Protein AF-A0A7J2QXS7-F1 (afdb_monomer_lite)

pLDDT: mean 94.36, std 8.41, range [35.31, 98.56]

Radius of gyration: 16.55 Å; chains: 1; bounding box: 36×33×43 Å

Sequence (177 aa):
MLEKTRQSLIKKSISRNPNTDPELCLFNPSQTLFALKNHPKIINWHKYLYNSYLPEKKEILLLFPCAAYKPWNEGMTKSKNYQILYKLLNSHNLRNIVSLHTISEPLAIIGESDYINMPMYDNPGLFHRFTKKNNLKWDDQSYFACMSYLGLVIGKFLNKFQNYFKKIFAYVKPNSN

Secondary structure (DSSP, 8-state):
--HHHHHHHHHHHHHH-TT--GGGB--SHHHHHHHHHH-HHHHHHHHHHHHT------SEEEEEE--SSS---TTT---HHHHHHHHHHHHTTGGGTEEEEEEETTTEEEEGGGTTTSPP-B-GGG-HHHHHHTTPPP-HHHHHHHHHHHHHHHHHHHHHTTTT-SEEEE---S---

Structure (mmCIF, N/CA/C/O backbone):
data_AF-A0A7J2QXS7-F1
#
_entry.id   AF-A0A7J2QXS7-F1
#
loop_
_atom_site.group_PDB
_atom_site.id
_atom_site.type_symbol
_atom_site.label_atom_id
_atom_site.label_alt_id
_atom_site.label_comp_id
_atom_site.label_asym_id
_atom_site.label_entity_id
_atom_site.label_seq_id
_atom_site.pdbx_PDB_ins_code
_atom_site.Cartn_x
_atom_site.Cartn_y
_atom_site.Cartn_z
_atom_site.occupancy
_atom_site.B_iso_or_equiv
_atom_site.auth_seq_id
_atom_site.auth_comp_id
_atom_site.auth_asym_id
_atom_site.auth_atom_id
_atom_site.pdbx_PDB_model_num
ATOM 1 N N . MET A 1 1 ? 12.212 -5.244 -21.022 1.00 72.56 1 MET A N 1
ATOM 2 C CA . MET A 1 1 ? 12.282 -3.767 -20.918 1.00 72.56 1 MET A CA 1
ATOM 3 C C . MET A 1 1 ? 13.698 -3.371 -21.274 1.00 72.56 1 MET A C 1
ATOM 5 O O . MET A 1 1 ? 14.599 -4.057 -20.815 1.00 72.56 1 MET A O 1
ATOM 9 N N . LEU A 1 2 ? 13.907 -2.335 -22.090 1.00 79.12 2 LEU A N 1
ATOM 10 C CA . LEU A 1 2 ? 15.264 -1.854 -22.361 1.00 79.12 2 LEU A CA 1
ATOM 11 C C . LEU A 1 2 ? 15.876 -1.294 -21.069 1.00 79.12 2 LEU A C 1
ATOM 13 O O . LEU A 1 2 ? 15.231 -0.504 -20.377 1.00 79.12 2 LEU A O 1
ATOM 17 N N . GLU A 1 3 ? 17.113 -1.679 -20.762 1.00 85.06 3 GLU A N 1
ATOM 18 C CA . GLU A 1 3 ? 17.785 -1.321 -19.505 1.00 85.06 3 GLU A CA 1
ATOM 19 C C . GLU A 1 3 ? 17.863 0.202 -19.302 1.00 85.06 3 GLU A C 1
ATOM 21 O O . GLU A 1 3 ? 17.542 0.721 -18.235 1.00 85.06 3 GLU A O 1
ATOM 26 N N . LYS A 1 4 ? 18.143 0.955 -20.374 1.00 88.56 4 LYS A N 1
ATOM 27 C CA . LYS A 1 4 ? 18.159 2.429 -20.349 1.00 88.56 4 LYS A CA 1
ATOM 28 C C . LYS A 1 4 ? 16.813 3.031 -19.917 1.00 88.56 4 LYS A C 1
ATOM 30 O O . LYS A 1 4 ? 16.787 3.989 -19.142 1.00 88.56 4 LYS A O 1
ATOM 35 N N . THR A 1 5 ? 15.695 2.463 -20.376 1.00 90.88 5 THR A N 1
ATOM 36 C CA . THR A 1 5 ? 14.345 2.904 -19.986 1.00 90.88 5 THR A CA 1
ATOM 37 C C . THR A 1 5 ? 14.095 2.636 -18.507 1.00 90.88 5 THR A C 1
ATOM 39 O O . THR A 1 5 ? 13.605 3.521 -17.806 1.00 90.88 5 THR A O 1
ATOM 42 N N . ARG A 1 6 ? 14.486 1.453 -18.010 1.00 93.44 6 ARG A N 1
ATOM 43 C CA . ARG A 1 6 ? 14.358 1.105 -16.588 1.00 93.44 6 ARG A CA 1
ATOM 44 C C . ARG A 1 6 ? 15.114 2.097 -15.709 1.00 93.44 6 ARG A C 1
ATOM 46 O O . ARG A 1 6 ? 14.519 2.671 -14.800 1.00 93.44 6 ARG A O 1
ATOM 53 N N . GLN A 1 7 ? 16.382 2.348 -16.021 1.00 95.00 7 GLN A N 1
ATOM 54 C CA . GLN A 1 7 ? 17.226 3.267 -15.256 1.00 95.00 7 GLN A CA 1
ATOM 55 C C . GLN A 1 7 ? 16.663 4.694 -15.236 1.00 95.00 7 GLN A C 1
ATOM 57 O O . GLN A 1 7 ? 16.658 5.352 -14.196 1.00 95.00 7 GLN A O 1
ATOM 62 N N . SER A 1 8 ? 16.120 5.172 -16.362 1.00 96.25 8 SER A N 1
ATOM 63 C CA . SER A 1 8 ? 15.454 6.481 -16.418 1.00 96.25 8 SER A CA 1
ATOM 64 C C . SER A 1 8 ? 14.225 6.552 -15.503 1.00 96.25 8 SER A C 1
ATOM 66 O O . SER A 1 8 ? 14.034 7.550 -14.805 1.00 96.25 8 SER A O 1
ATOM 68 N N . LEU A 1 9 ? 13.401 5.501 -15.473 1.00 96.62 9 LEU A N 1
ATOM 69 C CA . LEU A 1 9 ? 12.217 5.450 -14.613 1.00 96.62 9 LEU A CA 1
ATOM 70 C C . LEU A 1 9 ? 12.594 5.389 -13.130 1.00 96.62 9 LEU A C 1
ATOM 72 O O . LEU A 1 9 ? 12.030 6.152 -12.351 1.00 96.62 9 LEU A O 1
ATOM 76 N N . ILE A 1 10 ? 13.594 4.585 -12.756 1.00 97.12 10 ILE A N 1
ATOM 77 C CA . ILE A 1 10 ? 14.112 4.532 -11.377 1.00 97.12 10 ILE A CA 1
ATOM 78 C C . ILE A 1 10 ? 14.585 5.919 -10.930 1.00 97.12 10 ILE A C 1
ATOM 80 O O . ILE A 1 10 ? 14.168 6.398 -9.876 1.00 97.12 10 ILE A O 1
ATOM 84 N N . LYS A 1 11 ? 15.375 6.617 -11.760 1.00 97.19 11 LYS A N 1
ATOM 85 C CA . LYS A 1 11 ? 15.821 7.989 -11.461 1.00 97.19 11 LYS A CA 1
ATOM 86 C C . LYS A 1 11 ? 14.644 8.936 -11.208 1.00 97.19 11 LYS A C 1
ATOM 88 O O . LYS A 1 11 ? 14.696 9.718 -10.266 1.00 97.19 11 LYS A O 1
ATOM 93 N N . LYS A 1 12 ? 13.565 8.837 -11.997 1.00 95.88 12 LYS A N 1
ATOM 94 C CA . LYS A 1 12 ? 12.333 9.630 -11.796 1.00 95.88 12 LYS A CA 1
ATOM 95 C C . LYS A 1 12 ? 11.573 9.253 -10.520 1.00 95.88 12 LYS A C 1
ATOM 97 O O . LYS A 1 12 ? 10.877 10.092 -9.948 1.00 95.88 12 LYS A O 1
ATOM 102 N N . SER A 1 13 ? 11.621 7.997 -10.093 1.00 95.44 13 SER A N 1
ATOM 103 C CA . SER A 1 13 ? 10.999 7.554 -8.840 1.00 95.44 13 SER A CA 1
ATOM 104 C C . SER A 1 13 ? 11.771 8.092 -7.635 1.00 95.44 13 SER A C 1
ATOM 106 O O . SER A 1 13 ? 11.173 8.748 -6.783 1.00 95.44 13 SER A O 1
ATOM 108 N N . ILE A 1 14 ? 13.099 7.953 -7.642 1.00 96.38 14 ILE A N 1
ATOM 109 C CA . ILE A 1 14 ? 13.988 8.477 -6.594 1.00 96.38 14 ILE A CA 1
ATOM 110 C C . ILE A 1 14 ? 13.928 10.008 -6.527 1.00 96.38 14 ILE A C 1
ATOM 112 O O . ILE A 1 14 ? 13.844 10.574 -5.443 1.00 96.38 14 ILE A O 1
ATOM 116 N N . SER A 1 15 ? 13.884 10.708 -7.666 1.00 95.06 15 SER A N 1
ATOM 117 C CA . SER A 1 15 ? 13.777 12.174 -7.655 1.00 95.06 15 SER A CA 1
ATOM 118 C C . SER A 1 15 ? 12.462 12.672 -7.041 1.00 95.06 15 SER A C 1
ATOM 120 O O . SER A 1 15 ? 12.409 13.779 -6.514 1.00 95.06 15 SER A O 1
ATOM 122 N N . ARG A 1 16 ? 11.381 11.880 -7.123 1.00 91.12 16 ARG A N 1
ATOM 123 C CA . ARG A 1 16 ? 10.092 12.205 -6.487 1.00 91.12 16 ARG A CA 1
ATOM 124 C C . ARG A 1 16 ? 10.089 11.886 -4.995 1.00 91.12 16 ARG A C 1
ATOM 126 O O . ARG A 1 16 ? 9.453 12.613 -4.233 1.00 91.12 16 ARG A O 1
ATOM 133 N N . ASN A 1 17 ? 10.762 10.811 -4.596 1.00 91.81 17 ASN A N 1
ATOM 134 C CA . ASN A 1 17 ? 10.949 10.427 -3.205 1.00 91.81 17 ASN A CA 1
ATOM 135 C C . ASN A 1 17 ? 12.338 9.779 -3.031 1.00 91.81 17 ASN A C 1
ATOM 137 O O . ASN A 1 17 ? 12.496 8.616 -3.419 1.00 91.81 17 ASN A O 1
ATOM 141 N N . PRO A 1 18 ? 13.314 10.491 -2.430 1.00 93.81 18 PRO A N 1
ATOM 142 C CA . PRO A 1 18 ? 14.684 10.002 -2.258 1.00 93.81 18 PRO A CA 1
ATOM 143 C C . PRO A 1 18 ? 14.805 8.695 -1.470 1.00 93.81 18 PRO A C 1
ATOM 145 O O . PRO A 1 18 ? 15.772 7.968 -1.653 1.00 93.81 18 PRO A O 1
ATOM 148 N N . ASN A 1 19 ? 13.809 8.367 -0.641 1.00 93.75 19 ASN A N 1
ATOM 149 C CA . ASN A 1 19 ? 13.793 7.137 0.149 1.00 93.75 19 ASN A CA 1
ATOM 150 C C . ASN A 1 19 ? 13.274 5.922 -0.636 1.00 93.75 19 ASN A C 1
ATOM 152 O O . ASN A 1 19 ? 13.183 4.835 -0.075 1.00 93.75 19 ASN A O 1
ATOM 156 N N . THR A 1 20 ? 12.875 6.092 -1.902 1.00 95.94 20 THR A N 1
ATOM 157 C CA . THR A 1 20 ? 12.364 4.989 -2.729 1.00 95.94 20 THR A CA 1
ATOM 158 C C . THR A 1 20 ? 13.440 3.933 -2.929 1.00 95.94 20 THR A C 1
ATOM 160 O O . THR A 1 20 ? 14.516 4.236 -3.439 1.00 95.94 20 THR A O 1
ATOM 163 N N . ASP A 1 21 ? 13.113 2.684 -2.606 1.00 96.00 21 ASP A N 1
ATOM 164 C CA . ASP A 1 21 ? 13.975 1.545 -2.878 1.00 96.00 21 ASP A CA 1
ATOM 165 C C . ASP A 1 21 ? 14.002 1.246 -4.394 1.00 96.00 21 ASP A C 1
ATOM 167 O O . ASP A 1 21 ? 12.950 0.944 -4.980 1.00 96.00 21 ASP A O 1
ATOM 171 N N . PRO A 1 22 ? 15.173 1.315 -5.056 1.00 96.06 22 PRO A N 1
ATOM 172 C CA . PRO A 1 22 ? 15.302 1.001 -6.478 1.00 96.06 22 PRO A CA 1
ATOM 173 C C . PRO A 1 22 ? 14.857 -0.426 -6.837 1.00 96.06 22 PRO A C 1
ATOM 175 O O . PRO A 1 22 ? 14.373 -0.656 -7.951 1.00 96.06 22 PRO A O 1
ATOM 178 N N . GLU A 1 23 ? 14.985 -1.383 -5.913 1.00 96.38 23 GLU A N 1
ATOM 179 C CA . GLU A 1 23 ? 14.564 -2.776 -6.122 1.00 96.38 23 GLU A CA 1
ATOM 180 C C . GLU A 1 23 ? 13.038 -2.927 -6.075 1.00 96.38 23 GLU A C 1
ATOM 182 O O . GLU A 1 23 ? 12.471 -3.792 -6.747 1.00 96.38 23 GLU A O 1
ATOM 187 N N . LEU A 1 24 ? 12.353 -2.010 -5.385 1.00 96.75 24 LEU A N 1
ATOM 188 C CA . LEU A 1 24 ? 10.892 -1.919 -5.320 1.00 96.75 24 LEU A CA 1
ATOM 189 C C . LEU A 1 24 ? 10.314 -0.874 -6.287 1.00 96.75 24 LEU A C 1
ATOM 191 O O . LEU A 1 24 ? 9.221 -0.343 -6.074 1.00 96.75 24 LEU A O 1
ATOM 195 N N . CYS A 1 25 ? 11.032 -0.603 -7.378 1.00 97.44 25 CYS A N 1
ATOM 196 C CA . CYS A 1 25 ? 10.535 0.150 -8.524 1.00 97.44 25 CYS A CA 1
ATOM 197 C C . CYS A 1 25 ? 9.986 -0.812 -9.598 1.00 97.44 25 CYS A C 1
ATOM 199 O O . CYS A 1 25 ? 10.730 -1.404 -10.399 1.00 97.44 25 CYS A O 1
ATOM 201 N N . LEU A 1 26 ? 8.662 -0.974 -9.586 1.00 97.25 26 LEU A N 1
ATOM 202 C CA . LEU A 1 26 ? 7.902 -2.020 -10.270 1.00 97.25 26 LEU A CA 1
ATOM 203 C C . LEU A 1 26 ? 7.042 -1.390 -11.378 1.00 97.25 26 LEU A C 1
ATOM 205 O O . LEU A 1 26 ? 6.024 -0.748 -11.120 1.00 97.25 26 LEU A O 1
ATOM 209 N N . PHE A 1 27 ? 7.468 -1.539 -12.632 1.00 97.31 27 PHE A N 1
ATOM 210 C CA . PHE A 1 27 ? 6.943 -0.761 -13.760 1.00 97.31 27 PHE A CA 1
ATOM 211 C C . PHE A 1 27 ? 6.061 -1.557 -14.727 1.00 97.31 27 PHE A C 1
ATOM 213 O O . PHE A 1 27 ? 5.570 -0.992 -15.700 1.00 97.31 27 PHE A O 1
ATOM 220 N N . ASN A 1 28 ? 5.836 -2.846 -14.481 1.00 97.00 28 ASN A N 1
ATOM 221 C CA . ASN A 1 28 ? 4.844 -3.653 -15.192 1.00 97.00 28 ASN A CA 1
ATOM 222 C C . ASN A 1 28 ? 4.288 -4.766 -14.284 1.00 97.00 28 ASN A C 1
ATOM 224 O O . ASN A 1 28 ? 4.904 -5.051 -13.251 1.00 97.00 28 ASN A O 1
ATOM 228 N N . PRO A 1 29 ? 3.177 -5.428 -14.664 1.00 98.12 29 PRO A N 1
ATOM 229 C CA . PRO A 1 29 ? 2.543 -6.424 -13.805 1.00 98.12 29 PRO A CA 1
ATOM 230 C C . PRO A 1 29 ? 3.448 -7.606 -13.450 1.00 98.12 29 PRO A C 1
ATOM 232 O O . PRO A 1 29 ? 3.439 -8.064 -12.312 1.00 98.12 29 PRO A O 1
ATOM 235 N N . SER A 1 30 ? 4.278 -8.081 -14.384 1.00 97.88 30 SER A N 1
ATOM 236 C CA . SER A 1 30 ? 5.182 -9.211 -14.136 1.00 97.88 30 SER A CA 1
ATOM 237 C C . SER A 1 30 ? 6.249 -8.883 -13.087 1.00 97.88 30 SER A C 1
ATOM 239 O O . SER A 1 30 ? 6.583 -9.732 -12.263 1.00 97.88 30 SER A O 1
ATOM 241 N N . GLN A 1 31 ? 6.758 -7.647 -13.068 1.00 97.50 31 GLN A N 1
ATOM 242 C CA . GLN A 1 31 ? 7.677 -7.180 -12.025 1.00 97.50 31 GLN A CA 1
ATOM 243 C C . GLN A 1 31 ? 6.991 -7.136 -10.661 1.00 97.50 31 GLN A C 1
ATOM 245 O O . GLN A 1 31 ? 7.568 -7.594 -9.675 1.00 97.50 31 GLN A O 1
ATOM 250 N N . THR A 1 32 ? 5.756 -6.637 -10.604 1.00 98.31 32 THR A N 1
ATOM 251 C CA . THR A 1 32 ? 4.980 -6.628 -9.363 1.00 98.31 32 THR A CA 1
ATOM 252 C C . THR A 1 32 ? 4.720 -8.044 -8.864 1.00 98.31 32 THR A C 1
ATOM 254 O O . THR A 1 32 ? 4.964 -8.327 -7.693 1.00 98.31 32 THR A O 1
ATOM 257 N N . LEU A 1 33 ? 4.321 -8.961 -9.749 1.00 98.56 33 LEU A N 1
ATOM 258 C CA . LEU A 1 33 ? 4.090 -10.362 -9.401 1.00 98.56 33 LEU A CA 1
ATOM 259 C C . LEU A 1 33 ? 5.360 -11.033 -8.878 1.00 98.56 33 LEU A C 1
ATOM 261 O O . LEU A 1 33 ? 5.319 -11.757 -7.882 1.00 98.56 33 LEU A O 1
ATOM 265 N N . PHE A 1 34 ? 6.493 -10.782 -9.536 1.00 98.25 34 PHE A N 1
ATOM 266 C CA . PHE A 1 34 ? 7.782 -11.289 -9.089 1.00 98.25 34 PHE A CA 1
ATOM 267 C C . PHE A 1 34 ? 8.123 -10.774 -7.687 1.00 98.25 34 PHE A C 1
ATOM 269 O O . PHE A 1 34 ? 8.518 -11.569 -6.835 1.00 98.25 34 PHE A O 1
ATOM 276 N N . ALA A 1 35 ? 7.916 -9.481 -7.421 1.00 98.38 35 ALA A N 1
ATOM 277 C CA . ALA A 1 35 ? 8.180 -8.898 -6.111 1.00 98.38 35 ALA A CA 1
ATOM 278 C C . ALA A 1 35 ? 7.258 -9.464 -5.019 1.00 98.38 35 ALA A C 1
ATOM 280 O O . ALA A 1 35 ? 7.741 -9.799 -3.940 1.00 98.38 35 ALA A O 1
ATOM 281 N N . LEU A 1 36 ? 5.965 -9.643 -5.311 1.00 98.50 36 LEU A N 1
ATOM 282 C CA . LEU A 1 36 ? 5.005 -10.269 -4.392 1.00 98.50 36 LEU A CA 1
ATOM 283 C C . LEU A 1 36 ? 5.431 -11.685 -3.983 1.00 98.50 36 LEU A C 1
ATOM 285 O O . LEU A 1 36 ? 5.242 -12.070 -2.833 1.00 98.50 36 LEU A O 1
ATOM 289 N N . LYS A 1 37 ? 6.013 -12.450 -4.914 1.00 98.06 37 LYS A N 1
ATOM 290 C CA . LYS A 1 37 ? 6.401 -13.849 -4.687 1.00 98.06 37 LYS A CA 1
ATOM 291 C C . LYS A 1 37 ? 7.802 -14.029 -4.109 1.00 98.06 37 LYS A C 1
ATOM 293 O O . LYS A 1 37 ? 8.032 -15.030 -3.441 1.00 98.06 37 LYS A O 1
ATOM 298 N N . ASN A 1 38 ? 8.728 -1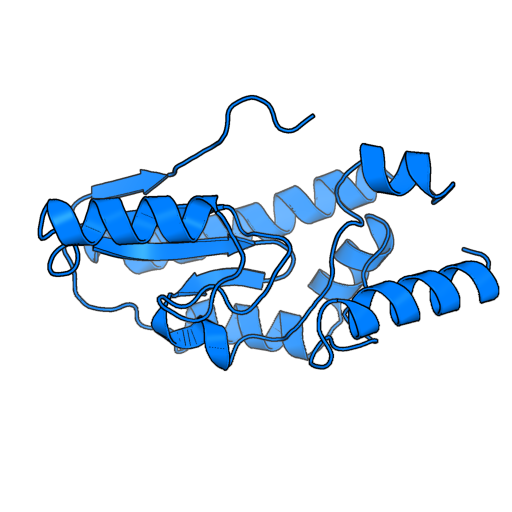3.107 -4.384 1.00 98.06 38 ASN A N 1
ATOM 299 C CA . ASN A 1 38 ? 10.156 -13.348 -4.149 1.00 98.06 38 ASN A CA 1
ATOM 300 C C . ASN A 1 38 ? 10.869 -12.237 -3.369 1.00 98.06 38 ASN A C 1
ATOM 302 O O . ASN A 1 38 ? 11.924 -12.496 -2.797 1.00 98.06 38 ASN A O 1
ATOM 306 N N . HIS A 1 39 ? 10.349 -11.004 -3.331 1.00 98.31 39 HIS A N 1
ATOM 307 C CA . HIS A 1 39 ? 11.100 -9.902 -2.731 1.00 98.31 39 HIS A CA 1
ATOM 308 C C . HIS A 1 39 ? 11.026 -9.960 -1.195 1.00 98.31 39 HIS A C 1
ATOM 310 O O . HIS A 1 39 ? 9.933 -9.831 -0.631 1.00 98.31 39 HIS A O 1
ATOM 316 N N . PRO A 1 40 ? 12.164 -10.059 -0.479 1.00 98.12 40 PRO A N 1
ATOM 317 C CA . PRO A 1 40 ? 12.177 -10.322 0.959 1.00 98.12 40 PRO A CA 1
ATOM 318 C C . PRO A 1 40 ? 11.458 -9.240 1.768 1.00 98.12 40 PRO A C 1
ATOM 320 O O . PRO A 1 40 ? 10.683 -9.569 2.660 1.00 98.12 40 PRO A O 1
ATOM 323 N N . LYS A 1 41 ? 11.618 -7.952 1.421 1.00 98.06 41 LYS A N 1
ATOM 324 C CA . LYS A 1 41 ? 10.888 -6.858 2.097 1.00 98.06 41 LYS A CA 1
ATOM 325 C C . LYS A 1 41 ? 9.362 -6.986 1.977 1.00 98.06 41 LYS A C 1
ATOM 327 O O . LYS A 1 41 ? 8.662 -6.693 2.937 1.00 98.06 41 LYS A O 1
ATOM 332 N N . ILE A 1 42 ? 8.851 -7.451 0.833 1.00 98.31 42 ILE A N 1
ATOM 333 C CA . ILE A 1 42 ? 7.406 -7.609 0.600 1.00 98.31 42 ILE A CA 1
ATOM 334 C C . ILE A 1 42 ? 6.880 -8.836 1.339 1.00 98.31 42 ILE A C 1
ATOM 336 O O . ILE A 1 42 ? 5.894 -8.744 2.066 1.00 98.31 42 ILE A O 1
ATOM 340 N N . ILE A 1 43 ? 7.588 -9.960 1.228 1.00 98.19 43 ILE A N 1
ATOM 341 C CA . ILE A 1 43 ? 7.251 -11.195 1.943 1.00 98.19 43 ILE A CA 1
ATOM 342 C C . ILE A 1 43 ? 7.250 -10.956 3.457 1.00 98.19 43 ILE A C 1
ATOM 344 O O . ILE A 1 43 ? 6.314 -11.359 4.147 1.00 98.19 43 ILE A O 1
ATOM 348 N N . ASN A 1 44 ? 8.279 -10.287 3.980 1.00 98.19 44 ASN A N 1
ATOM 349 C CA . ASN A 1 44 ? 8.388 -9.983 5.404 1.00 98.19 44 ASN A CA 1
ATOM 350 C C . ASN A 1 44 ? 7.302 -9.008 5.856 1.00 98.19 44 ASN A C 1
ATOM 352 O O . ASN A 1 44 ? 6.748 -9.200 6.934 1.00 98.19 44 ASN A O 1
ATOM 356 N N . TRP A 1 45 ? 6.938 -8.027 5.024 1.00 98.38 45 TRP A N 1
ATOM 357 C CA . TRP A 1 45 ? 5.804 -7.150 5.303 1.00 98.38 45 TRP A CA 1
ATOM 358 C C . TRP A 1 45 ? 4.490 -7.931 5.413 1.00 98.38 45 TRP A C 1
ATOM 360 O O . TRP A 1 45 ? 3.767 -7.795 6.397 1.00 98.38 45 TRP A O 1
ATOM 370 N N . HIS A 1 46 ? 4.188 -8.812 4.455 1.00 98.31 46 HIS A N 1
ATOM 371 C CA . HIS A 1 46 ? 2.969 -9.625 4.532 1.00 98.31 46 HIS A CA 1
ATOM 372 C C . HIS A 1 46 ? 2.991 -10.5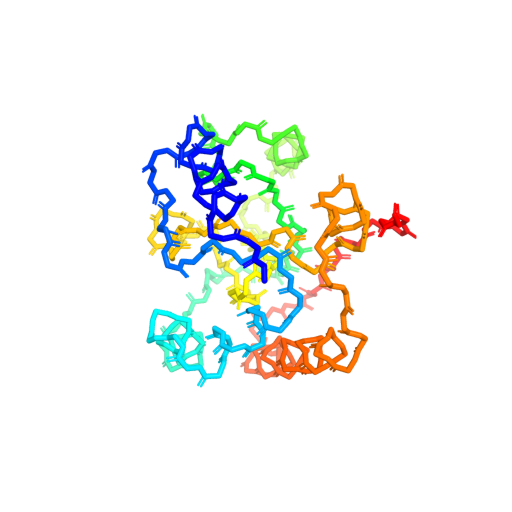58 5.745 1.00 98.31 46 HIS A C 1
ATOM 374 O O . HIS A 1 46 ? 1.985 -10.658 6.438 1.00 98.31 46 HIS A O 1
ATOM 380 N N . LYS A 1 47 ? 4.133 -11.180 6.070 1.00 97.75 47 LYS A N 1
ATOM 381 C CA . LYS A 1 47 ? 4.289 -11.965 7.310 1.00 97.75 47 LYS A CA 1
ATOM 382 C C . LYS A 1 47 ? 4.034 -11.120 8.559 1.00 97.75 47 LYS A C 1
ATOM 384 O O . LYS A 1 47 ? 3.336 -11.582 9.458 1.00 97.75 47 LYS A O 1
ATOM 389 N N . TYR A 1 48 ? 4.556 -9.896 8.602 1.00 97.69 48 TYR A N 1
ATOM 390 C CA . TYR A 1 48 ? 4.323 -8.951 9.691 1.00 97.69 48 TYR A CA 1
ATOM 391 C C . TYR A 1 48 ? 2.827 -8.667 9.883 1.00 97.69 48 TYR A C 1
ATOM 393 O O . TYR A 1 48 ? 2.339 -8.807 11.005 1.00 97.69 48 TYR A O 1
ATOM 401 N N . LEU A 1 49 ? 2.080 -8.389 8.805 1.00 96.75 49 LEU A N 1
ATOM 402 C CA . LEU A 1 49 ? 0.628 -8.156 8.871 1.00 96.75 49 LEU A CA 1
ATOM 403 C C . LEU A 1 49 ? -0.128 -9.307 9.562 1.00 96.75 49 LEU A C 1
ATOM 405 O O . LEU A 1 49 ? -1.048 -9.083 10.357 1.00 96.75 49 LEU A O 1
ATOM 409 N N . TYR A 1 50 ? 0.275 -10.552 9.301 1.00 93.38 50 TYR A N 1
ATOM 410 C CA . TYR A 1 50 ? -0.367 -11.719 9.908 1.00 93.38 50 TYR A CA 1
ATOM 411 C C . TYR A 1 50 ? 0.098 -11.997 11.326 1.00 93.38 50 TYR A C 1
ATOM 413 O O . TYR A 1 50 ? -0.733 -12.271 12.190 1.00 93.38 50 TYR A O 1
ATOM 421 N N . ASN A 1 51 ? 1.398 -11.916 11.577 1.00 94.81 51 ASN A N 1
ATOM 422 C CA . ASN A 1 51 ? 1.972 -12.470 12.797 1.00 94.81 51 ASN A CA 1
ATOM 423 C C . ASN A 1 51 ? 2.050 -11.447 13.926 1.00 94.81 51 ASN A C 1
ATOM 425 O O . ASN A 1 51 ? 1.846 -11.802 15.081 1.00 94.81 51 ASN A O 1
ATOM 429 N N . SER A 1 52 ? 2.345 -10.189 13.601 1.00 95.06 52 SER A N 1
ATOM 430 C CA . SER A 1 52 ? 2.806 -9.220 14.605 1.00 95.06 52 SER A CA 1
ATOM 431 C C . SER A 1 52 ? 2.080 -7.886 14.543 1.00 95.06 52 SER A C 1
ATOM 433 O O . SER A 1 52 ? 2.022 -7.191 15.551 1.00 95.06 52 SER A O 1
ATOM 435 N N . TYR A 1 53 ? 1.502 -7.530 13.395 1.00 96.69 53 TYR A N 1
ATOM 436 C CA . TYR A 1 53 ? 0.718 -6.311 13.282 1.00 96.69 53 TYR A CA 1
ATOM 437 C C . TYR A 1 53 ? -0.504 -6.369 14.200 1.00 96.69 53 TYR A C 1
ATOM 439 O O . TYR A 1 53 ? -1.250 -7.362 14.203 1.00 96.69 53 TYR A O 1
ATOM 447 N N . LEU A 1 54 ? -0.708 -5.275 14.928 1.00 95.25 54 LEU A N 1
ATOM 448 C CA . LEU A 1 54 ? -1.870 -5.011 15.757 1.00 95.25 54 LEU A CA 1
ATOM 449 C C . LEU A 1 54 ? -2.302 -3.557 15.504 1.00 95.25 54 LEU A C 1
ATOM 451 O O . LEU A 1 54 ? -1.521 -2.648 15.785 1.00 95.25 54 LEU A O 1
ATOM 455 N N . PRO A 1 55 ? -3.506 -3.318 14.962 1.00 93.94 55 PRO A N 1
ATOM 456 C CA . PRO A 1 55 ? -3.988 -1.965 14.733 1.00 93.94 55 PRO A CA 1
ATOM 457 C C . PRO A 1 55 ? -4.310 -1.254 16.048 1.00 93.94 55 PRO A C 1
ATOM 459 O O . PRO A 1 55 ? -4.527 -1.885 17.082 1.00 93.94 55 PRO A O 1
ATOM 462 N N . GLU A 1 56 ? -4.415 0.074 15.996 1.00 92.25 56 GLU A N 1
ATOM 463 C CA . GLU A 1 56 ? -4.945 0.852 17.115 1.00 92.25 56 GLU A CA 1
ATOM 464 C C . GLU A 1 56 ? -6.373 0.406 17.456 1.00 92.25 56 GLU A C 1
ATOM 466 O O . GLU A 1 56 ? -7.225 0.271 16.567 1.00 92.25 56 GLU A O 1
ATOM 471 N N . LYS A 1 57 ? -6.645 0.227 18.755 1.00 91.25 57 LYS A N 1
ATOM 472 C CA . LYS A 1 57 ? -7.958 -0.181 19.263 1.00 91.25 57 LYS A CA 1
ATOM 473 C C . LYS A 1 57 ? -8.968 0.955 19.121 1.00 91.25 57 LYS A C 1
ATOM 475 O O . LYS A 1 57 ? -9.113 1.787 20.013 1.00 91.25 57 LYS A O 1
ATOM 480 N N . LYS A 1 58 ? -9.669 0.971 17.990 1.00 96.44 58 LYS A N 1
ATOM 481 C CA . LYS A 1 58 ? -10.719 1.938 17.654 1.00 96.44 58 LYS A CA 1
ATOM 482 C C . LYS A 1 58 ? -11.933 1.226 17.069 1.00 96.44 58 LYS A C 1
ATOM 484 O O . LYS A 1 58 ? -11.863 0.062 16.690 1.00 96.44 58 LYS A O 1
ATOM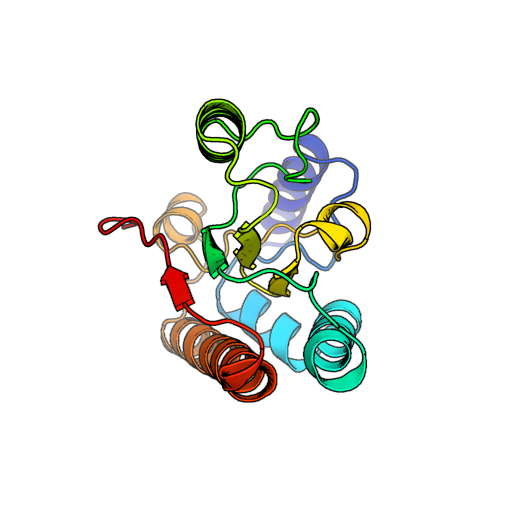 489 N N . GLU A 1 59 ? -13.062 1.922 17.004 1.00 97.19 59 GLU A N 1
ATOM 490 C CA . GLU A 1 59 ? -14.336 1.300 16.629 1.00 97.19 59 GLU A CA 1
ATOM 491 C C . GLU A 1 59 ? -14.473 1.035 15.129 1.00 97.19 59 GLU A C 1
ATOM 493 O O . GLU A 1 59 ? -15.114 0.063 14.727 1.00 97.19 59 GLU A O 1
ATOM 498 N N . ILE A 1 60 ? -13.902 1.912 14.307 1.00 97.88 60 ILE A N 1
ATOM 499 C CA . ILE A 1 60 ? -14.084 1.926 12.860 1.00 97.88 60 ILE A CA 1
ATOM 500 C C . ILE A 1 60 ? -12.740 1.690 12.178 1.00 97.88 60 ILE A C 1
ATOM 502 O O . ILE A 1 60 ? -11.794 2.438 12.412 1.00 97.88 60 ILE A O 1
ATOM 506 N N . LEU A 1 61 ? -12.678 0.715 11.274 1.00 97.88 61 LEU A N 1
ATOM 507 C CA . LEU A 1 61 ? -11.593 0.598 10.300 1.00 97.88 61 LEU A CA 1
ATOM 508 C C . LEU A 1 61 ? -11.964 1.382 9.040 1.00 97.88 61 LEU A C 1
ATOM 510 O O . LEU A 1 61 ? -12.977 1.087 8.404 1.00 97.88 61 LEU A O 1
ATOM 514 N N . LEU A 1 62 ? -11.137 2.354 8.662 1.00 97.88 62 LEU A N 1
ATOM 515 C CA . LEU A 1 62 ? -11.248 3.044 7.380 1.00 97.88 62 LEU A CA 1
ATOM 516 C C . LEU A 1 62 ? -10.126 2.580 6.452 1.00 97.88 62 LEU A C 1
ATOM 518 O O . LEU A 1 62 ? -8.959 2.881 6.689 1.00 97.88 62 LEU A O 1
ATOM 522 N N . LEU A 1 63 ? -10.498 1.890 5.377 1.00 97.75 63 LEU A N 1
ATOM 523 C CA . LEU A 1 63 ? -9.611 1.534 4.276 1.00 97.75 63 LEU A CA 1
ATOM 524 C C . LEU A 1 63 ? -9.619 2.663 3.242 1.00 97.75 63 LEU A C 1
ATOM 526 O O . LEU A 1 63 ? -10.653 2.959 2.636 1.00 97.75 63 LEU A O 1
ATOM 530 N N . PHE A 1 64 ? -8.466 3.289 3.039 1.00 96.94 64 PHE A N 1
ATOM 531 C CA . PHE A 1 64 ? -8.283 4.414 2.128 1.00 96.94 64 PHE A CA 1
ATOM 532 C C . PHE A 1 64 ? -7.266 4.057 1.033 1.00 96.94 64 PHE A C 1
ATOM 534 O O . PHE A 1 64 ? -6.328 3.306 1.295 1.00 96.94 64 PHE A O 1
ATOM 541 N N . PRO A 1 65 ? -7.407 4.539 -0.211 1.00 95.00 65 PRO A N 1
ATOM 542 C CA . PRO A 1 65 ? -6.468 4.208 -1.271 1.00 95.00 65 PRO A CA 1
ATOM 543 C C . PRO A 1 65 ? -5.120 4.888 -1.035 1.00 95.00 65 PRO A C 1
ATOM 545 O O . PRO A 1 65 ? -5.023 5.979 -0.458 1.00 95.00 65 PRO A O 1
ATOM 548 N N . CYS A 1 66 ? -4.061 4.259 -1.531 1.00 94.06 66 CYS A N 1
ATOM 549 C CA . CYS A 1 66 ? -2.734 4.851 -1.515 1.00 94.06 66 CYS A CA 1
ATOM 550 C C . CYS A 1 66 ? -2.639 6.123 -2.371 1.00 94.06 66 CYS A C 1
ATOM 552 O O . CYS A 1 66 ? -3.498 6.438 -3.198 1.00 94.06 66 CYS A O 1
ATOM 554 N N . ALA A 1 67 ? -1.558 6.872 -2.168 1.00 92.38 67 ALA A N 1
ATOM 555 C CA . ALA A 1 67 ? -1.220 8.025 -2.989 1.00 92.38 67 ALA A CA 1
ATOM 556 C C . ALA A 1 67 ? 0.225 7.941 -3.488 1.00 92.38 67 ALA A C 1
ATOM 558 O O . ALA A 1 67 ? 1.084 7.327 -2.854 1.00 92.38 67 ALA A O 1
ATOM 559 N N . ALA A 1 68 ? 0.499 8.607 -4.613 1.00 87.38 68 ALA A N 1
ATOM 560 C CA . ALA A 1 68 ? 1.811 8.584 -5.257 1.00 87.38 68 ALA A CA 1
ATOM 561 C C . ALA A 1 68 ? 2.942 9.084 -4.340 1.00 87.38 68 ALA A C 1
ATOM 563 O O . ALA A 1 68 ? 4.035 8.524 -4.347 1.00 87.38 68 ALA A O 1
ATOM 564 N N . TYR A 1 69 ? 2.678 10.124 -3.545 1.00 87.69 69 TYR A N 1
ATOM 565 C CA . TYR A 1 69 ? 3.651 10.689 -2.614 1.00 87.69 69 TYR A CA 1
ATOM 566 C C . TYR A 1 69 ? 3.542 10.013 -1.256 1.00 87.69 69 TYR A C 1
ATOM 568 O O . TYR A 1 69 ? 2.463 9.999 -0.669 1.00 87.69 69 TYR A O 1
ATOM 576 N N . LYS A 1 70 ? 4.672 9.493 -0.780 1.00 92.38 70 LYS A N 1
ATOM 577 C CA . LYS A 1 70 ? 4.855 8.874 0.534 1.00 92.38 70 LYS A CA 1
ATOM 578 C C . LYS A 1 70 ? 5.856 9.708 1.353 1.00 92.38 70 LYS A C 1
ATOM 580 O O . LYS A 1 70 ? 6.704 10.358 0.735 1.00 92.38 70 LYS A O 1
ATOM 585 N N . PRO A 1 71 ? 5.806 9.660 2.693 1.00 93.31 71 PRO A N 1
ATOM 586 C CA . PRO A 1 71 ? 4.806 8.961 3.505 1.00 93.31 71 PRO A CA 1
ATOM 587 C C . PRO A 1 71 ? 3.453 9.694 3.511 1.00 93.31 71 PRO A C 1
ATOM 589 O O . PRO A 1 71 ? 3.345 10.826 3.033 1.00 93.31 71 PRO A O 1
ATOM 592 N N . TRP A 1 72 ? 2.407 9.035 4.016 1.00 95.62 72 TRP A N 1
ATOM 593 C CA . TRP A 1 72 ? 1.046 9.585 4.019 1.00 95.62 72 TRP A CA 1
ATOM 594 C C . TRP A 1 72 ? 0.621 10.213 5.345 1.00 95.62 72 TRP A C 1
ATOM 596 O O . TRP A 1 72 ? -0.527 10.631 5.442 1.00 95.62 72 TRP A O 1
ATOM 606 N N . ASN A 1 73 ? 1.523 10.319 6.326 1.00 95.38 73 ASN A N 1
ATOM 607 C CA . ASN A 1 73 ? 1.226 10.880 7.643 1.00 95.38 73 ASN A CA 1
ATOM 608 C C . ASN A 1 73 ? 0.652 12.295 7.562 1.00 95.38 73 ASN A C 1
ATOM 610 O O . ASN A 1 73 ? 1.013 13.101 6.694 1.00 95.38 73 ASN A O 1
ATOM 614 N N . GLU A 1 74 ? -0.207 12.604 8.525 1.00 94.25 74 GLU A N 1
ATOM 615 C CA . GLU A 1 74 ? -0.701 13.951 8.757 1.00 94.25 74 GLU A CA 1
ATOM 616 C C . GLU A 1 74 ? 0.456 14.946 8.943 1.00 94.25 74 GLU A C 1
ATOM 618 O O . GLU A 1 74 ? 1.501 14.617 9.499 1.00 94.25 74 GLU A O 1
ATOM 623 N N . GLY A 1 75 ? 0.307 16.154 8.394 1.00 92.50 75 GLY A N 1
ATOM 624 C CA . GLY A 1 75 ? 1.350 17.187 8.411 1.00 92.50 75 GLY A CA 1
ATOM 625 C C . GLY A 1 75 ? 2.540 16.943 7.469 1.00 92.50 75 GLY A C 1
ATOM 626 O O . GLY A 1 75 ? 3.220 17.898 7.107 1.00 92.50 75 GLY A O 1
ATOM 627 N N . MET A 1 76 ? 2.769 15.707 7.008 1.00 92.50 76 MET A N 1
ATOM 628 C CA . MET A 1 76 ? 3.884 15.358 6.109 1.00 92.50 76 MET A CA 1
ATOM 629 C C . MET A 1 76 ? 3.436 15.062 4.674 1.00 92.50 76 MET A C 1
ATOM 631 O O . MET A 1 76 ? 4.179 15.280 3.713 1.00 92.50 76 MET A O 1
ATOM 635 N N . THR A 1 77 ? 2.223 14.534 4.514 1.00 94.44 77 THR A N 1
ATOM 636 C CA . THR A 1 77 ? 1.714 14.076 3.223 1.00 94.44 77 THR A CA 1
ATOM 637 C C . THR A 1 77 ? 1.545 15.213 2.216 1.00 94.44 77 THR A C 1
ATOM 639 O O . THR A 1 77 ? 0.933 16.251 2.483 1.00 94.44 77 THR A O 1
ATOM 642 N N . LYS A 1 78 ? 2.027 14.980 0.991 1.00 93.38 78 LYS A N 1
ATOM 643 C CA . LYS A 1 78 ? 1.789 15.858 -0.172 1.00 93.38 78 LYS A CA 1
ATOM 644 C C . LYS A 1 78 ? 0.511 15.490 -0.938 1.00 93.38 78 LYS A C 1
ATOM 646 O O . LYS A 1 78 ? 0.186 16.116 -1.947 1.00 93.38 78 LYS A O 1
ATOM 651 N N . SER A 1 79 ? -0.206 14.450 -0.507 1.00 93.81 79 SER A N 1
ATOM 652 C CA . SER A 1 79 ? -1.438 14.011 -1.158 1.00 93.81 79 SER A CA 1
ATOM 653 C C . SER A 1 79 ? -2.622 14.866 -0.720 1.00 93.81 79 SER A C 1
ATOM 655 O O . SER A 1 79 ? -3.043 14.801 0.433 1.00 93.81 79 SER A O 1
ATOM 657 N N . LYS A 1 80 ? -3.227 15.601 -1.663 1.00 94.12 80 LYS A N 1
ATOM 658 C CA . LYS A 1 80 ? -4.439 16.399 -1.406 1.00 94.12 80 LYS A CA 1
ATOM 659 C C . LYS A 1 80 ? -5.581 15.561 -0.822 1.00 94.12 80 LYS A C 1
ATOM 661 O O . LYS A 1 80 ? -6.285 16.032 0.059 1.00 94.12 80 LYS A O 1
ATOM 666 N N . ASN A 1 81 ? -5.734 14.309 -1.262 1.00 94.06 81 ASN A N 1
ATOM 667 C CA . ASN A 1 81 ? -6.782 13.423 -0.746 1.00 94.06 81 ASN A CA 1
ATOM 668 C C . ASN A 1 81 ? -6.575 13.098 0.738 1.00 94.06 81 ASN A C 1
ATOM 670 O O . ASN A 1 81 ? -7.540 13.113 1.492 1.00 94.06 81 ASN A O 1
ATOM 674 N N . TYR A 1 82 ? -5.330 12.856 1.165 1.00 96.50 82 TYR A N 1
ATOM 675 C CA . TYR A 1 82 ? -5.031 12.641 2.585 1.00 96.50 82 TYR A CA 1
ATOM 676 C C . TYR A 1 82 ? -5.175 13.933 3.385 1.00 96.50 82 TYR A C 1
ATOM 678 O O . TYR A 1 82 ? -5.739 13.904 4.468 1.00 96.50 82 TYR A O 1
ATOM 686 N N . GLN A 1 83 ? -4.742 15.076 2.847 1.00 97.00 83 GLN A N 1
ATOM 687 C CA . GLN A 1 83 ? -4.932 16.374 3.508 1.00 97.00 83 GLN A CA 1
ATOM 688 C C . GLN A 1 83 ? -6.420 16.671 3.758 1.00 97.00 83 GLN A C 1
ATOM 690 O O . GLN A 1 83 ? -6.791 17.098 4.849 1.00 97.00 83 GLN A O 1
ATOM 695 N N . ILE A 1 84 ? -7.281 16.396 2.772 1.00 96.38 84 ILE A N 1
ATOM 696 C CA . ILE A 1 84 ? -8.738 16.525 2.912 1.00 96.38 84 ILE A CA 1
ATOM 697 C C . ILE A 1 84 ? -9.275 15.519 3.933 1.00 96.38 84 ILE A C 1
ATOM 699 O O . ILE A 1 84 ? -10.056 15.907 4.799 1.00 96.38 84 ILE A O 1
ATOM 703 N N . LEU A 1 85 ? -8.844 14.255 3.859 1.00 97.12 85 LEU A N 1
ATOM 704 C CA . LEU A 1 85 ? -9.245 13.221 4.811 1.00 97.12 85 LEU A CA 1
ATOM 705 C C . LEU A 1 85 ? -8.917 13.634 6.249 1.00 97.12 85 LEU A C 1
ATOM 707 O O . LEU A 1 85 ? -9.801 13.602 7.097 1.00 97.12 85 LEU A O 1
ATOM 711 N N . TYR A 1 86 ? -7.685 14.063 6.519 1.00 98.00 86 TYR A N 1
ATOM 712 C CA . TYR A 1 86 ? -7.264 14.486 7.854 1.00 98.00 86 TYR A CA 1
ATOM 713 C C . TYR A 1 86 ? -8.045 15.695 8.350 1.00 98.00 86 TYR A 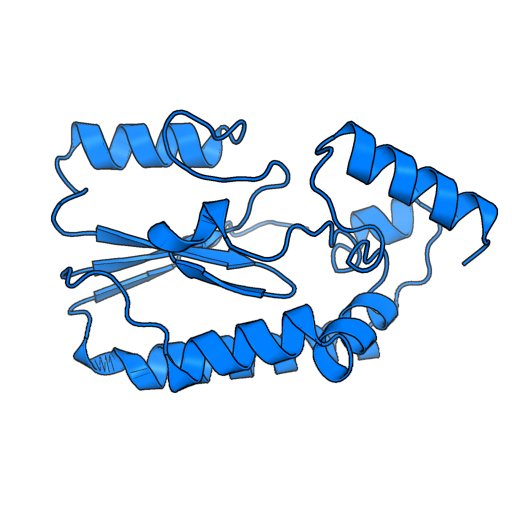C 1
ATOM 715 O O . TYR A 1 86 ? -8.553 15.673 9.470 1.00 98.00 86 TYR A O 1
ATOM 723 N N . LYS A 1 87 ? -8.254 16.701 7.491 1.00 97.88 87 LYS A N 1
ATOM 724 C CA . LYS A 1 87 ? -9.111 17.844 7.825 1.00 97.88 87 LYS A CA 1
ATOM 725 C C . LYS A 1 87 ? -10.509 17.391 8.255 1.00 97.88 87 LYS A C 1
ATOM 727 O O . LYS A 1 87 ? -11.008 17.894 9.254 1.00 97.88 87 LYS A O 1
ATOM 732 N N . LEU A 1 88 ? -11.106 16.440 7.535 1.00 97.38 88 LEU A N 1
ATOM 733 C CA . LEU A 1 88 ? -12.442 15.910 7.818 1.00 97.38 88 LEU A CA 1
ATOM 734 C C . LEU A 1 88 ? -12.456 15.089 9.117 1.00 97.38 88 LEU A C 1
ATOM 736 O O . LEU A 1 88 ? -13.315 15.289 9.973 1.00 97.38 88 LEU A O 1
ATOM 740 N N . LEU A 1 89 ? -11.475 14.204 9.310 1.00 97.56 89 LEU A N 1
ATOM 741 C CA . LEU A 1 89 ? -11.362 13.423 10.542 1.00 97.56 89 LEU A CA 1
ATOM 742 C C . LEU A 1 89 ? -11.193 14.327 11.773 1.00 97.56 89 LEU A C 1
ATOM 744 O O . LEU A 1 89 ? -11.782 14.039 12.813 1.00 97.56 89 LEU A O 1
ATOM 748 N N . ASN A 1 90 ? -10.441 15.421 11.652 1.00 97.50 90 ASN A N 1
ATOM 749 C CA . ASN A 1 90 ? -10.225 16.366 12.746 1.00 97.50 90 ASN A CA 1
ATOM 750 C C . ASN A 1 90 ? -11.442 17.257 12.992 1.00 97.50 90 ASN A C 1
ATOM 752 O O . ASN A 1 90 ? -11.880 17.374 14.131 1.00 97.50 90 ASN A O 1
ATOM 756 N N . SER A 1 91 ? -12.032 17.844 11.944 1.00 97.75 91 SER A N 1
ATOM 757 C CA . SER A 1 91 ? -13.172 18.761 12.093 1.00 97.75 91 SER A CA 1
ATOM 758 C C . SER A 1 91 ? -14.412 18.090 12.682 1.00 97.75 91 SER A C 1
ATOM 760 O O . SER A 1 91 ? -15.278 18.770 13.223 1.00 97.75 91 SER A O 1
ATOM 762 N N . HIS A 1 92 ? -14.496 16.762 12.582 1.00 97.19 92 HIS A N 1
ATOM 763 C CA . HIS A 1 92 ? -15.586 15.958 13.128 1.00 97.19 92 HIS A CA 1
ATOM 764 C C . HIS A 1 92 ? -15.172 15.104 14.340 1.00 97.19 92 HIS A C 1
ATOM 766 O O . HIS A 1 92 ? -15.930 14.223 14.738 1.00 97.19 92 HIS A O 1
ATOM 772 N N . ASN A 1 93 ? -13.992 15.337 14.935 1.00 95.69 93 ASN A N 1
ATOM 773 C CA . ASN A 1 93 ? -13.480 14.596 16.100 1.00 95.69 93 ASN A CA 1
ATOM 774 C C . ASN A 1 93 ? -13.465 13.060 15.921 1.00 95.69 93 ASN A C 1
ATOM 776 O O . ASN A 1 93 ? -13.609 12.294 16.874 1.00 95.69 93 ASN A O 1
ATOM 780 N N . LEU A 1 94 ? -13.265 12.588 14.689 1.00 97.31 94 LEU A N 1
ATOM 781 C CA . LEU A 1 94 ? -13.314 11.168 14.333 1.00 97.31 94 LEU A CA 1
ATOM 782 C C . LEU A 1 94 ? -11.996 10.431 14.610 1.00 97.31 94 LEU A C 1
ATOM 784 O O . LEU A 1 94 ? -11.975 9.200 14.596 1.00 97.31 94 LEU A O 1
ATOM 788 N N . ARG A 1 95 ? -10.895 11.144 14.892 1.00 95.75 95 ARG A N 1
ATOM 789 C CA . ARG A 1 95 ? -9.569 10.540 15.151 1.00 95.75 95 ARG A CA 1
ATOM 790 C C . ARG A 1 95 ? -9.568 9.557 16.325 1.00 95.75 95 ARG A C 1
ATOM 792 O O . ARG A 1 95 ? -8.774 8.621 16.312 1.00 95.75 95 ARG A O 1
ATOM 799 N N . ASN A 1 96 ? -10.479 9.719 17.285 1.00 95.56 96 ASN A N 1
ATOM 800 C CA . ASN A 1 96 ? -10.596 8.834 18.449 1.00 95.56 96 ASN A CA 1
ATOM 801 C C . ASN A 1 96 ? -11.322 7.516 18.140 1.00 95.56 96 ASN A C 1
ATOM 803 O O . ASN A 1 96 ? -11.155 6.545 18.869 1.00 95.56 96 ASN A O 1
ATOM 807 N N . ILE A 1 97 ? -12.111 7.462 17.061 1.00 97.50 97 ILE A N 1
ATOM 808 C CA . ILE A 1 97 ? -12.940 6.292 16.728 1.00 97.50 97 ILE A CA 1
ATOM 809 C C . ILE A 1 97 ? -12.566 5.635 15.397 1.00 97.50 97 ILE A C 1
ATOM 811 O O . ILE A 1 97 ? -12.959 4.493 15.166 1.00 97.50 97 ILE A O 1
ATOM 815 N N . VAL A 1 98 ? -11.795 6.312 14.539 1.00 97.94 98 VAL A N 1
ATOM 816 C CA . VAL A 1 98 ? -11.346 5.801 13.235 1.00 97.94 98 VAL A CA 1
ATOM 817 C C . VAL A 1 98 ? -9.883 5.362 13.282 1.00 97.94 98 VAL A C 1
ATOM 819 O O . VAL A 1 98 ? -8.977 6.161 13.538 1.00 97.94 98 VAL A O 1
ATOM 822 N N . SER A 1 99 ? -9.655 4.087 12.978 1.00 97.38 99 SER A N 1
ATOM 823 C CA . SER A 1 99 ? -8.357 3.505 12.647 1.00 97.38 99 SER A CA 1
ATOM 824 C C . SER A 1 99 ? -8.153 3.580 11.134 1.00 97.38 99 SER A C 1
ATOM 826 O O . SER A 1 99 ? -8.839 2.895 10.371 1.00 97.38 99 SER A O 1
ATOM 828 N N . LEU A 1 100 ? -7.247 4.447 10.679 1.00 97.88 100 LEU A N 1
ATOM 829 C CA . LEU A 1 100 ? -6.970 4.648 9.257 1.00 97.88 100 LEU A CA 1
ATOM 830 C C . LEU A 1 100 ? -5.941 3.631 8.763 1.00 97.88 100 LEU A C 1
ATOM 832 O O . LEU A 1 100 ? -4.863 3.490 9.339 1.00 97.88 100 LEU A O 1
ATOM 836 N N . HIS A 1 101 ? -6.274 2.941 7.679 1.00 97.94 101 HIS A N 1
ATOM 837 C CA . HIS A 1 101 ? -5.376 2.038 6.976 1.00 97.94 101 HIS A CA 1
ATOM 838 C C . HIS A 1 101 ? -5.379 2.354 5.485 1.00 97.94 101 HIS A C 1
ATOM 840 O O . HIS A 1 101 ? -6.415 2.660 4.893 1.00 97.94 101 HIS A O 1
ATOM 846 N N . THR A 1 102 ? -4.215 2.229 4.863 1.00 97.44 102 THR A N 1
ATOM 847 C CA . THR A 1 102 ? -4.048 2.412 3.427 1.00 97.44 102 THR A CA 1
ATOM 848 C C . THR A 1 102 ? -4.036 1.076 2.701 1.00 97.44 102 THR A C 1
ATOM 850 O O . THR A 1 102 ? -3.225 0.210 3.026 1.00 97.44 102 THR A O 1
ATOM 853 N N . ILE A 1 103 ? -4.873 0.934 1.672 1.00 96.62 103 ILE A N 1
ATOM 854 C CA . ILE A 1 103 ? -4.775 -0.148 0.689 1.00 96.62 103 ILE A CA 1
ATOM 855 C C . ILE A 1 103 ? -3.777 0.250 -0.388 1.00 96.62 103 ILE A C 1
ATOM 857 O O . ILE A 1 103 ? -3.882 1.327 -0.986 1.00 96.62 103 ILE A O 1
ATOM 861 N N . SER A 1 104 ? -2.784 -0.605 -0.618 1.00 94.62 104 SER A N 1
ATOM 862 C CA . SER A 1 104 ? -1.668 -0.250 -1.478 1.00 94.62 104 SER A CA 1
ATOM 863 C C . SER A 1 104 ? -0.913 -1.441 -2.037 1.00 94.62 104 SER A C 1
ATOM 865 O O . SER A 1 104 ? -0.543 -2.351 -1.307 1.00 94.62 104 SER A O 1
ATOM 867 N N . GLU A 1 105 ? -0.562 -1.403 -3.311 1.00 95.44 105 GLU A N 1
ATOM 868 C CA . GLU A 1 105 ? 0.283 -2.409 -3.939 1.00 95.44 105 GLU A CA 1
ATOM 869 C C . GLU A 1 105 ? 1.749 -1.968 -3.906 1.00 95.44 105 GLU A C 1
ATOM 871 O O . GLU A 1 105 ? 2.034 -0.836 -4.289 1.00 95.44 105 GLU A O 1
ATOM 876 N N . PRO A 1 106 ? 2.712 -2.837 -3.549 1.00 96.81 106 PRO A N 1
ATOM 877 C CA . PRO A 1 106 ? 2.578 -4.282 -3.314 1.00 96.81 106 PRO A CA 1
ATOM 878 C C . PRO A 1 106 ? 2.316 -4.682 -1.845 1.00 96.81 106 PRO A C 1
ATOM 880 O O . PRO A 1 106 ? 2.275 -5.868 -1.528 1.00 96.81 106 PRO A O 1
ATOM 883 N N . LEU A 1 107 ? 2.166 -3.725 -0.929 1.00 97.88 107 LEU A N 1
ATOM 884 C CA . LEU A 1 107 ? 2.131 -3.981 0.519 1.00 97.88 107 LEU A CA 1
ATOM 885 C C . LEU A 1 107 ? 0.776 -4.476 1.065 1.00 97.88 107 LEU A C 1
ATOM 887 O O . LEU A 1 107 ? 0.696 -4.868 2.225 1.00 97.88 107 LEU A O 1
ATOM 891 N N . ALA A 1 108 ? -0.257 -4.529 0.228 1.00 97.50 108 ALA A N 1
ATOM 892 C CA . ALA A 1 108 ? -1.653 -4.827 0.539 1.00 97.50 108 ALA A CA 1
ATOM 893 C C . ALA A 1 108 ? -2.313 -3.817 1.492 1.00 97.50 108 ALA A C 1
ATOM 895 O O . ALA A 1 108 ? -3.150 -3.033 1.049 1.00 97.50 108 ALA A O 1
ATOM 896 N N . ILE A 1 109 ? -1.940 -3.829 2.773 1.00 97.38 109 ILE A N 1
ATOM 897 C CA . ILE A 1 109 ? -2.510 -2.991 3.838 1.00 97.38 109 ILE A CA 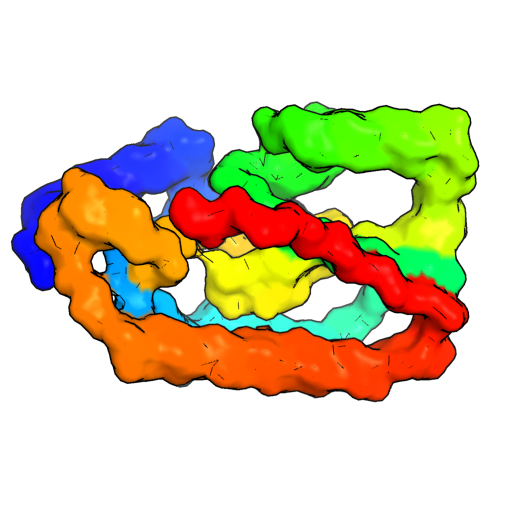1
ATOM 898 C C . ILE A 1 109 ? -1.374 -2.369 4.640 1.00 97.38 109 ILE A C 1
ATOM 900 O O . ILE A 1 109 ? -0.385 -3.040 4.940 1.00 97.38 109 ILE A O 1
ATOM 904 N N . ILE A 1 110 ? -1.512 -1.090 4.979 1.00 98.06 110 ILE A N 1
ATOM 905 C CA . ILE A 1 110 ? -0.554 -0.353 5.803 1.00 98.06 110 ILE A CA 1
ATOM 906 C C . ILE A 1 110 ? -1.331 0.461 6.838 1.00 98.06 110 ILE A C 1
ATOM 908 O O . ILE A 1 110 ? -2.132 1.318 6.464 1.00 98.06 110 ILE A O 1
ATOM 912 N N . GLY A 1 111 ? -1.111 0.196 8.125 1.00 97.38 111 GLY A N 1
ATOM 913 C CA . GLY A 1 111 ? -1.672 1.013 9.200 1.00 97.38 111 GLY A CA 1
ATOM 914 C C . GLY A 1 111 ? -1.032 2.398 9.249 1.00 97.38 111 GLY A C 1
ATOM 915 O O . GLY A 1 111 ? 0.141 2.552 8.911 1.00 97.38 111 GLY A O 1
ATOM 916 N N . GLU A 1 112 ? -1.781 3.408 9.692 1.00 96.75 112 GLU A N 1
ATOM 917 C CA . GLU A 1 112 ? -1.266 4.780 9.807 1.00 96.75 112 GLU A CA 1
ATOM 918 C C . GLU A 1 112 ? 0.006 4.889 10.671 1.00 96.75 112 GLU A C 1
ATOM 920 O O . GLU A 1 112 ? 0.921 5.640 10.323 1.00 96.75 112 GLU A O 1
ATOM 925 N N . SER A 1 113 ? 0.110 4.081 11.732 1.00 95.25 113 SER A N 1
ATOM 926 C CA . SER A 1 113 ? 1.297 3.987 12.596 1.00 95.25 113 SER A CA 1
ATOM 927 C C . SER A 1 113 ? 2.573 3.583 11.850 1.00 95.25 113 SER A C 1
ATOM 929 O O . SER A 1 113 ? 3.674 3.933 12.272 1.00 95.25 113 SER A O 1
ATOM 931 N N . ASP A 1 114 ? 2.440 2.879 10.725 1.00 97.06 114 ASP A N 1
ATOM 932 C CA . ASP A 1 114 ? 3.568 2.269 10.024 1.00 97.06 114 ASP A CA 1
ATOM 933 C C . ASP A 1 114 ? 3.990 3.046 8.775 1.00 97.06 114 ASP A C 1
ATOM 935 O O . ASP A 1 114 ? 4.930 2.643 8.091 1.00 97.06 114 ASP A O 1
ATOM 939 N N . TYR A 1 115 ? 3.348 4.173 8.455 1.00 96.12 115 TYR A N 1
ATOM 940 C CA . TYR A 1 115 ? 3.652 4.942 7.240 1.00 96.12 115 TYR A CA 1
ATOM 941 C C . TYR A 1 115 ? 5.113 5.395 7.130 1.00 96.12 115 TYR A C 1
ATOM 943 O O . TYR A 1 115 ? 5.608 5.570 6.017 1.00 96.12 115 TYR A O 1
ATOM 951 N N . ILE A 1 116 ? 5.805 5.567 8.256 1.00 93.88 116 ILE A N 1
ATOM 952 C CA . ILE A 1 116 ? 7.230 5.919 8.280 1.00 93.88 116 ILE A CA 1
ATOM 953 C C . ILE A 1 116 ? 8.125 4.683 8.110 1.00 93.88 116 ILE A C 1
ATOM 955 O O . ILE A 1 116 ? 9.184 4.779 7.497 1.00 93.88 116 ILE A O 1
ATOM 959 N N . ASN A 1 117 ? 7.684 3.524 8.603 1.00 93.75 117 ASN A N 1
ATOM 960 C CA . ASN A 1 117 ? 8.487 2.299 8.683 1.00 93.75 117 ASN A CA 1
ATOM 961 C C . ASN A 1 117 ? 8.216 1.310 7.540 1.00 93.75 117 ASN A C 1
ATOM 963 O O . ASN A 1 117 ? 8.948 0.333 7.375 1.00 93.75 117 ASN A O 1
ATOM 967 N N . MET A 1 118 ? 7.162 1.532 6.753 1.00 95.69 118 MET A N 1
ATOM 968 C CA . MET A 1 118 ? 6.839 0.679 5.617 1.00 95.69 118 MET A CA 1
ATOM 969 C C . MET A 1 118 ? 7.958 0.690 4.561 1.00 95.69 118 MET A C 1
ATOM 971 O O . MET A 1 118 ? 8.624 1.714 4.369 1.00 95.69 118 MET A O 1
ATOM 9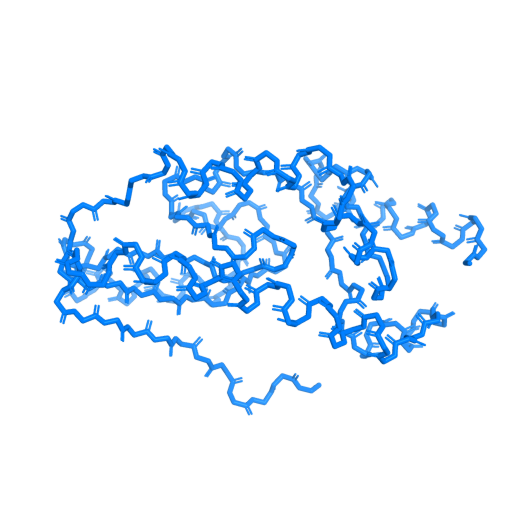75 N N . PRO A 1 119 ? 8.138 -0.405 3.799 1.00 96.50 119 PRO A N 1
ATOM 976 C CA . PRO A 1 119 ? 9.004 -0.388 2.630 1.00 96.50 119 PRO A CA 1
ATOM 977 C C . PRO A 1 119 ? 8.624 0.753 1.678 1.00 96.50 119 PRO A C 1
ATOM 979 O O . PRO A 1 119 ? 7.473 0.880 1.262 1.00 96.50 119 PRO A O 1
ATOM 982 N N . MET A 1 120 ? 9.599 1.578 1.306 1.00 95.62 120 MET A N 1
ATOM 983 C CA . MET A 1 120 ? 9.391 2.674 0.361 1.00 95.62 120 MET A CA 1
ATOM 984 C C . MET A 1 120 ? 9.527 2.155 -1.067 1.00 95.62 120 MET A C 1
ATOM 986 O O . MET A 1 120 ? 10.576 1.655 -1.456 1.00 95.62 120 MET A O 1
ATOM 990 N N . TYR A 1 121 ? 8.462 2.276 -1.854 1.00 96.19 121 TYR A N 1
ATOM 991 C CA . TYR A 1 121 ? 8.373 1.678 -3.185 1.00 96.19 121 TYR A CA 1
ATOM 992 C C . TYR A 1 121 ? 7.695 2.622 -4.192 1.00 96.19 121 TYR A C 1
ATOM 994 O O . TYR A 1 121 ? 6.937 3.531 -3.814 1.00 96.19 121 TYR A O 1
ATOM 1002 N N . ASP A 1 122 ? 7.887 2.331 -5.480 1.00 96.38 122 ASP A N 1
ATOM 1003 C CA . ASP A 1 122 ? 7.103 2.898 -6.579 1.00 96.38 122 ASP A CA 1
ATOM 1004 C C . ASP A 1 122 ? 6.581 1.772 -7.478 1.00 96.38 122 ASP A C 1
ATOM 1006 O O . ASP A 1 122 ? 7.350 1.061 -8.119 1.00 96.38 122 ASP A O 1
ATOM 1010 N N . ASN A 1 123 ? 5.262 1.588 -7.512 1.00 96.56 123 ASN A N 1
ATOM 1011 C CA . ASN A 1 123 ? 4.623 0.471 -8.209 1.00 96.56 123 ASN A CA 1
ATOM 1012 C C . ASN A 1 123 ? 3.548 0.946 -9.198 1.00 96.56 123 ASN A C 1
ATOM 1014 O O . ASN A 1 123 ? 2.376 0.589 -9.071 1.00 96.56 123 ASN A O 1
ATOM 1018 N N . PRO A 1 124 ? 3.903 1.766 -10.200 1.00 95.31 124 PRO A N 1
ATOM 1019 C CA . PRO A 1 124 ? 2.950 2.177 -11.218 1.00 95.31 124 PRO A CA 1
ATOM 1020 C C . PRO A 1 124 ? 2.670 1.053 -12.240 1.00 95.31 124 PRO A C 1
ATOM 1022 O O . PRO A 1 124 ? 1.847 1.223 -13.139 1.00 95.31 124 PRO A O 1
ATOM 1025 N N . GLY A 1 125 ? 3.352 -0.093 -12.130 1.00 94.88 125 GLY A N 1
ATOM 1026 C CA . GLY A 1 125 ? 3.268 -1.208 -13.068 1.00 94.88 125 GLY A CA 1
ATOM 1027 C C . GLY A 1 125 ? 1.908 -1.889 -13.166 1.00 94.88 125 GLY A C 1
ATOM 1028 O O . GLY A 1 125 ? 1.636 -2.511 -14.187 1.00 94.88 125 GLY A O 1
ATOM 1029 N N . LEU A 1 126 ? 1.043 -1.733 -12.161 1.00 95.50 126 LEU A N 1
ATOM 1030 C CA . LEU A 1 126 ? -0.330 -2.250 -12.180 1.00 95.50 126 LEU A CA 1
ATOM 1031 C C . LEU A 1 126 ? -1.346 -1.282 -12.801 1.00 95.50 126 LEU A C 1
ATOM 1033 O O . LEU A 1 126 ? -2.534 -1.584 -12.839 1.00 95.50 126 LEU A O 1
ATOM 1037 N N . PHE A 1 127 ? -0.902 -0.135 -13.318 1.00 93.94 127 PHE A N 1
ATOM 1038 C CA . PHE A 1 127 ? -1.771 0.823 -13.995 1.00 93.94 127 PHE A CA 1
ATOM 1039 C C . PHE A 1 127 ? -1.546 0.746 -15.506 1.00 93.94 127 PHE A C 1
ATOM 1041 O O . PHE A 1 127 ? -0.518 1.202 -16.015 1.00 93.94 127 PHE A O 1
ATOM 1048 N N . HIS A 1 128 ? -2.533 0.225 -16.241 1.00 93.94 128 HIS A N 1
ATOM 1049 C CA . HIS A 1 128 ? -2.445 0.030 -17.696 1.00 93.94 128 HIS A CA 1
ATOM 1050 C C . HIS A 1 128 ? -2.092 1.325 -18.449 1.00 93.94 128 HIS A C 1
ATOM 1052 O O . HIS A 1 128 ? -1.287 1.339 -19.381 1.00 93.94 128 HIS A O 1
ATOM 1058 N N . ARG A 1 129 ? -2.620 2.469 -17.997 1.00 93.69 129 ARG A N 1
ATOM 1059 C CA . ARG A 1 129 ? -2.276 3.776 -18.572 1.00 93.69 129 ARG A CA 1
ATOM 1060 C C . ARG A 1 129 ? -0.790 4.117 -18.424 1.00 93.69 129 ARG A C 1
ATOM 1062 O O . ARG A 1 129 ? -0.213 4.712 -19.336 1.00 93.69 129 ARG A O 1
ATOM 1069 N N . PHE A 1 130 ? -0.166 3.768 -17.298 1.00 94.75 130 PHE A N 1
ATOM 1070 C CA . PHE A 1 130 ? 1.259 4.015 -17.079 1.00 94.75 130 PHE A CA 1
ATOM 1071 C C . PHE A 1 130 ? 2.119 3.127 -17.978 1.00 94.75 130 PHE A C 1
ATOM 1073 O O . PHE A 1 130 ? 3.042 3.637 -18.619 1.00 94.75 130 PHE A O 1
ATOM 1080 N N . THR A 1 131 ? 1.818 1.829 -18.052 1.00 94.69 131 THR A N 1
ATOM 1081 C CA . THR A 1 131 ? 2.583 0.896 -18.889 1.00 94.69 131 THR A CA 1
ATOM 1082 C C . THR A 1 131 ? 2.478 1.279 -20.361 1.00 94.69 131 THR A C 1
ATOM 1084 O O . THR A 1 131 ? 3.510 1.440 -21.014 1.00 94.69 131 THR A O 1
ATOM 1087 N N . LYS A 1 132 ? 1.262 1.574 -20.842 1.00 94.38 132 LYS A N 1
ATOM 1088 C CA . LYS A 1 132 ? 1.009 2.057 -22.206 1.00 94.38 132 LYS A CA 1
ATOM 1089 C C . LYS A 1 132 ? 1.769 3.349 -22.509 1.00 94.38 132 LYS A C 1
ATOM 1091 O O . LYS A 1 132 ? 2.468 3.417 -23.512 1.00 94.38 132 LYS A O 1
ATOM 1096 N N . LYS A 1 133 ? 1.697 4.358 -21.629 1.00 94.88 133 LYS A N 1
ATOM 1097 C CA . LYS A 1 133 ? 2.395 5.647 -21.815 1.00 94.88 133 LYS A CA 1
ATOM 1098 C C . LYS A 1 133 ? 3.914 5.491 -21.952 1.00 94.88 133 LYS A C 1
ATOM 1100 O O . LYS A 1 133 ? 4.546 6.298 -22.626 1.00 94.88 133 LYS A O 1
ATOM 1105 N N . ASN A 1 134 ? 4.501 4.503 -21.282 1.00 93.94 134 ASN A N 1
ATOM 1106 C CA . ASN A 1 134 ? 5.948 4.291 -21.258 1.00 93.94 134 ASN A CA 1
ATOM 1107 C C . ASN A 1 134 ? 6.405 3.148 -22.185 1.00 93.94 134 ASN A C 1
ATOM 1109 O O . ASN A 1 134 ? 7.553 2.717 -22.074 1.00 93.94 134 ASN A O 1
ATOM 1113 N N . ASN A 1 135 ? 5.536 2.654 -23.078 1.00 94.44 135 ASN A N 1
ATOM 1114 C CA . ASN A 1 135 ? 5.813 1.525 -23.977 1.00 94.44 135 ASN A CA 1
ATOM 1115 C C . ASN A 1 135 ? 6.351 0.286 -23.235 1.00 94.44 135 ASN A C 1
ATOM 1117 O O . ASN A 1 135 ? 7.291 -0.381 -23.673 1.00 94.44 135 ASN A O 1
ATOM 1121 N N . LEU A 1 136 ? 5.779 -0.000 -22.065 1.00 94.81 136 LEU A N 1
ATOM 1122 C CA . LEU A 1 136 ? 6.116 -1.162 -21.251 1.00 94.81 136 LEU A CA 1
ATOM 1123 C C . LEU A 1 136 ? 5.133 -2.295 -21.537 1.00 94.81 136 LEU A C 1
ATOM 1125 O O . LEU A 1 136 ? 3.949 -2.056 -21.764 1.00 94.81 136 LEU A O 1
ATOM 1129 N N . LYS A 1 137 ? 5.621 -3.539 -21.481 1.00 94.75 137 LYS A N 1
ATOM 1130 C CA . LYS A 1 137 ? 4.781 -4.726 -21.658 1.00 94.75 137 LYS A CA 1
ATOM 1131 C C . LYS A 1 137 ? 3.703 -4.759 -20.574 1.00 94.75 137 LYS A C 1
ATOM 1133 O O . LYS A 1 137 ? 4.026 -4.727 -19.388 1.00 94.75 137 LYS A O 1
ATOM 1138 N N . TRP A 1 138 ? 2.450 -4.853 -20.995 1.00 96.81 138 TRP A N 1
ATOM 1139 C CA . TRP A 1 138 ? 1.344 -5.241 -20.134 1.00 96.81 138 TRP A CA 1
ATOM 1140 C C . TRP A 1 138 ? 1.123 -6.748 -20.255 1.00 96.81 138 TRP A C 1
ATOM 1142 O O . TRP A 1 138 ? 1.287 -7.314 -21.335 1.00 96.81 138 TRP A O 1
ATOM 1152 N N . ASP A 1 139 ? 0.818 -7.391 -19.137 1.00 96.06 139 ASP A N 1
ATOM 1153 C CA . ASP A 1 139 ? 0.543 -8.821 -19.073 1.00 96.06 139 ASP A CA 1
ATOM 1154 C C . ASP A 1 139 ? -0.660 -9.034 -18.155 1.00 96.06 139 ASP A C 1
ATOM 1156 O O . ASP A 1 139 ? -0.535 -8.928 -16.931 1.00 96.06 139 ASP A O 1
ATOM 1160 N N . ASP A 1 140 ? -1.818 -9.296 -18.761 1.00 97.31 140 ASP A N 1
ATOM 1161 C CA . ASP A 1 140 ? -3.083 -9.481 -18.050 1.00 97.31 140 ASP A CA 1
ATOM 1162 C C . ASP A 1 140 ? -3.006 -10.645 -17.064 1.00 97.31 140 ASP A C 1
ATOM 1164 O O . ASP A 1 140 ? -3.500 -10.538 -15.943 1.00 97.31 140 ASP A O 1
ATOM 1168 N N . GLN A 1 141 ? -2.316 -11.731 -17.426 1.00 98.31 141 GLN A N 1
ATOM 1169 C CA . GLN A 1 141 ? -2.174 -12.884 -16.543 1.00 98.31 141 GLN A CA 1
ATOM 1170 C C . GLN A 1 141 ? -1.407 -12.506 -15.271 1.00 98.31 141 GLN A C 1
ATOM 1172 O O . GLN A 1 141 ? -1.848 -12.818 -14.161 1.00 98.31 141 GLN A O 1
ATOM 1177 N N . SER A 1 142 ? -0.286 -11.789 -15.410 1.00 98.38 142 SER A N 1
ATOM 1178 C CA . SER A 1 142 ? 0.446 -11.274 -14.248 1.00 98.38 142 SER A CA 1
ATOM 1179 C C . SER A 1 142 ? -0.371 -10.261 -13.448 1.00 98.38 142 SER A C 1
ATOM 1181 O O . SER A 1 142 ? -0.311 -10.281 -12.218 1.00 98.38 142 SER A O 1
ATOM 1183 N N . TYR A 1 143 ? -1.135 -9.392 -14.114 1.00 98.19 143 TYR A N 1
ATOM 1184 C CA . TYR A 1 143 ? -1.998 -8.411 -13.455 1.00 98.19 143 TYR A CA 1
ATOM 1185 C C . TYR A 1 143 ? -3.065 -9.090 -12.589 1.00 98.19 143 TYR A C 1
ATOM 1187 O O . TYR A 1 143 ? -3.130 -8.825 -11.386 1.00 98.19 143 TYR A O 1
ATOM 1195 N N . PHE A 1 144 ? -3.837 -10.021 -13.155 1.00 98.19 144 PHE A N 1
ATOM 1196 C CA . PHE A 1 144 ? -4.855 -10.756 -12.405 1.00 98.19 144 PHE A CA 1
ATOM 1197 C C . PHE A 1 144 ? -4.237 -11.578 -11.274 1.00 98.19 144 PHE A C 1
ATOM 1199 O O . PHE A 1 144 ? -4.759 -11.560 -10.163 1.00 98.19 144 PHE A O 1
ATOM 1206 N N . ALA A 1 145 ? -3.077 -12.205 -11.495 1.00 98.56 145 ALA A N 1
ATOM 1207 C CA . ALA A 1 145 ? -2.364 -12.911 -10.433 1.00 98.56 145 ALA A CA 1
ATOM 1208 C C . ALA A 1 145 ? -1.941 -11.980 -9.280 1.00 98.56 145 ALA A C 1
ATOM 1210 O O . ALA A 1 145 ? -2.026 -12.379 -8.117 1.00 98.56 145 ALA A O 1
ATOM 1211 N N . CYS A 1 146 ? -1.526 -10.738 -9.570 1.00 98.50 146 CYS A N 1
ATOM 1212 C CA . CYS A 1 146 ? -1.257 -9.736 -8.534 1.00 98.50 146 CYS A CA 1
ATOM 1213 C C . CYS A 1 146 ? -2.526 -9.393 -7.749 1.00 98.50 146 CYS A C 1
ATOM 1215 O O . CYS A 1 146 ? -2.491 -9.389 -6.518 1.00 98.50 146 CYS A O 1
ATOM 1217 N N . MET A 1 147 ? -3.637 -9.132 -8.446 1.00 97.69 147 MET A N 1
ATOM 1218 C CA . MET A 1 147 ? -4.921 -8.797 -7.818 1.00 97.69 147 MET A CA 1
ATOM 1219 C C . MET A 1 147 ? -5.426 -9.933 -6.927 1.00 97.69 147 MET A C 1
ATOM 1221 O O . MET A 1 147 ? -5.790 -9.691 -5.779 1.00 97.69 147 MET A O 1
ATOM 1225 N N . SER A 1 148 ? -5.371 -11.180 -7.404 1.00 98.31 148 SER A N 1
ATOM 1226 C CA . SER A 1 148 ? -5.738 -12.353 -6.607 1.00 98.31 148 SER A CA 1
ATOM 1227 C C . SER A 1 148 ? -4.845 -12.507 -5.378 1.00 98.31 148 SER A C 1
ATOM 1229 O O . SER A 1 148 ? -5.354 -12.713 -4.279 1.00 98.31 148 SER A O 1
ATOM 1231 N N . TYR A 1 149 ? -3.523 -12.365 -5.528 1.00 98.56 149 TYR A N 1
ATOM 1232 C CA . TYR A 1 149 ? -2.592 -12.463 -4.402 1.00 98.56 149 TYR A CA 1
ATOM 1233 C C . TYR A 1 149 ? -2.881 -11.393 -3.341 1.00 98.56 149 TYR A C 1
ATOM 1235 O O . TYR A 1 149 ? -3.029 -11.705 -2.161 1.00 98.56 149 TYR A O 1
ATOM 1243 N N . LEU A 1 150 ? -2.993 -10.130 -3.753 1.00 98.19 150 LEU A N 1
ATOM 1244 C CA . LEU A 1 150 ? -3.260 -9.012 -2.847 1.00 98.19 150 LEU A CA 1
ATOM 1245 C C . LEU A 1 150 ? -4.644 -9.123 -2.201 1.00 98.19 150 LEU A C 1
ATOM 1247 O O . LEU A 1 150 ? -4.771 -8.881 -1.003 1.00 98.19 150 LEU A O 1
ATOM 1251 N N . GLY A 1 151 ? -5.654 -9.560 -2.957 1.00 97.62 151 GLY A N 1
ATOM 1252 C CA . GLY A 1 151 ? -6.995 -9.836 -2.447 1.00 97.62 151 GLY A CA 1
ATOM 1253 C C . GLY A 1 151 ? -6.996 -10.912 -1.363 1.00 97.62 151 GLY A C 1
ATOM 1254 O O . GLY A 1 151 ? -7.633 -10.731 -0.328 1.00 97.62 151 GLY A O 1
ATOM 1255 N N . LEU A 1 152 ? -6.212 -11.983 -1.532 1.00 98.12 152 LEU A N 1
ATOM 1256 C CA . LEU A 1 152 ? -6.018 -12.990 -0.484 1.00 98.12 152 LEU A CA 1
ATOM 1257 C C . LEU A 1 152 ? -5.343 -12.398 0.756 1.00 98.12 152 LEU A C 1
ATOM 1259 O O . LEU A 1 152 ? -5.723 -12.747 1.876 1.00 98.12 152 LEU A O 1
ATOM 1263 N N . VAL A 1 153 ? -4.366 -11.502 0.575 1.00 98.06 153 VAL A N 1
ATOM 1264 C CA . VAL A 1 153 ? -3.688 -10.863 1.708 1.00 98.06 153 VAL A CA 1
ATOM 1265 C C . VAL A 1 153 ? -4.633 -9.975 2.507 1.00 98.06 153 VAL A C 1
ATOM 1267 O O . VAL A 1 153 ? -4.729 -10.101 3.730 1.00 98.06 153 VAL A O 1
ATOM 1270 N N . ILE A 1 154 ? -5.384 -9.131 1.805 1.00 97.25 154 ILE A N 1
ATOM 1271 C CA . ILE A 1 154 ? -6.405 -8.259 2.388 1.00 97.25 154 ILE A CA 1
ATOM 1272 C C . ILE A 1 154 ? -7.491 -9.097 3.073 1.00 97.25 154 ILE A C 1
ATOM 1274 O O . ILE A 1 154 ? -7.826 -8.837 4.225 1.00 97.25 154 ILE A O 1
ATOM 1278 N N . GLY A 1 155 ? -7.997 -10.143 2.415 1.00 96.94 155 GLY A N 1
ATOM 1279 C CA . GLY A 1 155 ? -9.040 -11.011 2.965 1.00 96.94 155 GLY A CA 1
ATOM 1280 C C . GLY A 1 155 ? -8.616 -11.693 4.266 1.00 96.94 155 GLY A C 1
ATOM 1281 O O . GLY A 1 155 ? -9.364 -11.687 5.243 1.00 96.94 155 GLY A O 1
ATOM 1282 N N . LYS A 1 156 ? -7.383 -12.210 4.330 1.00 97.00 156 LYS A N 1
ATOM 1283 C CA . LYS A 1 156 ? -6.834 -12.797 5.562 1.00 97.00 156 LYS A CA 1
ATOM 1284 C C . LYS A 1 156 ? -6.683 -11.769 6.684 1.00 97.00 156 LYS A C 1
ATOM 1286 O O . LYS A 1 156 ? -6.991 -12.090 7.831 1.00 97.00 156 LYS A O 1
ATOM 1291 N N . PHE A 1 157 ? -6.237 -10.551 6.373 1.00 96.56 157 PHE A N 1
ATOM 1292 C CA . PHE A 1 157 ? -6.177 -9.463 7.352 1.00 96.56 157 PHE A CA 1
ATOM 1293 C C . PHE A 1 157 ? -7.568 -9.133 7.906 1.00 96.56 157 PHE A C 1
ATOM 1295 O O . PHE A 1 157 ? -7.752 -9.092 9.121 1.00 96.56 157 PHE A O 1
ATOM 1302 N N . LEU A 1 158 ? -8.559 -8.950 7.030 1.00 95.81 158 LEU A N 1
ATOM 1303 C CA . LEU A 1 158 ? -9.926 -8.628 7.441 1.00 95.81 158 LEU A CA 1
ATOM 1304 C C . LEU A 1 158 ? -10.530 -9.749 8.290 1.00 95.81 158 LEU A C 1
ATOM 1306 O O . LEU A 1 158 ? -11.137 -9.467 9.316 1.00 95.81 158 LEU A O 1
ATOM 1310 N N . ASN A 1 159 ? -10.285 -11.010 7.930 1.00 95.88 159 ASN A N 1
ATOM 1311 C CA . ASN A 1 159 ? -10.723 -12.156 8.723 1.00 95.88 159 ASN A CA 1
ATOM 1312 C C . ASN A 1 159 ? -10.054 -12.203 10.110 1.00 95.88 159 ASN A C 1
ATOM 1314 O O . ASN A 1 159 ? -10.727 -12.450 11.108 1.00 95.88 159 ASN A O 1
ATOM 1318 N N . LYS A 1 160 ? -8.744 -11.918 10.197 1.00 95.44 160 LYS A N 1
ATOM 1319 C CA . LYS A 1 160 ? -8.012 -11.835 11.477 1.00 95.44 160 LYS A CA 1
ATOM 1320 C C . LYS A 1 160 ? -8.622 -10.785 12.412 1.00 95.44 160 LYS A C 1
ATOM 1322 O O . LYS A 1 160 ? -8.675 -11.005 13.619 1.00 95.44 160 LYS A O 1
ATOM 1327 N N . PHE A 1 161 ? -9.095 -9.665 11.865 1.00 95.38 161 PHE A N 1
ATOM 1328 C CA . PHE A 1 161 ? -9.604 -8.527 12.635 1.00 95.38 161 PHE A CA 1
ATOM 1329 C C . PHE A 1 161 ? -11.126 -8.338 12.556 1.00 95.38 161 PHE A C 1
ATOM 1331 O O . PHE A 1 161 ? -11.624 -7.280 12.939 1.00 95.38 161 PHE A O 1
ATOM 1338 N N . GLN A 1 162 ? -11.877 -9.354 12.123 1.00 90.75 162 GLN A N 1
ATOM 1339 C CA . GLN A 1 162 ? -13.325 -9.246 11.894 1.00 90.75 162 GLN A CA 1
ATOM 1340 C C . GLN A 1 162 ? -14.118 -8.815 13.139 1.00 90.75 162 GLN A C 1
ATOM 1342 O O . GLN A 1 162 ? -15.093 -8.085 13.020 1.00 90.75 162 GLN A O 1
ATOM 1347 N N . ASN A 1 163 ? -13.654 -9.207 14.331 1.00 94.00 163 ASN A N 1
ATOM 1348 C CA . ASN A 1 163 ? -14.265 -8.852 15.618 1.00 94.00 163 ASN A CA 1
ATOM 1349 C C . ASN A 1 163 ? -13.525 -7.712 16.340 1.00 94.00 163 ASN A C 1
ATOM 1351 O O . ASN A 1 163 ? -13.882 -7.353 17.459 1.00 94.00 163 ASN A O 1
ATOM 1355 N N . TYR A 1 164 ? -12.459 -7.176 15.739 1.00 95.56 164 TYR A N 1
ATOM 1356 C CA . TYR A 1 164 ? -11.656 -6.106 16.334 1.00 95.56 164 TYR A CA 1
ATOM 1357 C C . TYR A 1 164 ? -12.308 -4.733 16.128 1.00 95.56 164 TYR A C 1
ATOM 1359 O O . TYR A 1 164 ? -12.225 -3.866 16.996 1.00 95.56 164 TYR A O 1
ATOM 1367 N N . PHE A 1 165 ? -12.984 -4.552 14.992 1.00 96.62 165 PHE A N 1
ATOM 1368 C CA . PHE A 1 165 ? -13.681 -3.324 14.623 1.00 96.62 165 PHE A CA 1
ATOM 1369 C C . PHE A 1 165 ? -15.191 -3.558 14.612 1.00 96.62 165 PHE A C 1
ATOM 1371 O O . PHE A 1 165 ? -15.661 -4.587 14.136 1.00 96.62 165 PHE A O 1
ATOM 1378 N N . LYS A 1 166 ? -15.970 -2.577 15.077 1.00 97.00 166 LYS A N 1
ATOM 1379 C CA . LYS A 1 166 ? -17.439 -2.623 14.995 1.00 97.00 166 LYS A CA 1
ATOM 1380 C C . LYS A 1 166 ? -17.929 -2.422 13.562 1.00 97.00 166 LYS A C 1
ATOM 1382 O O . LYS A 1 166 ? -18.991 -2.920 13.198 1.00 97.00 166 LYS A O 1
ATOM 1387 N N . LYS A 1 167 ? -17.200 -1.625 12.770 1.00 96.88 167 LYS A N 1
ATOM 1388 C CA . LYS A 1 167 ? -17.532 -1.302 11.374 1.00 96.88 167 LYS A CA 1
ATOM 1389 C C . LYS A 1 167 ? -16.270 -1.179 10.530 1.00 96.88 167 LYS A C 1
ATOM 1391 O O . LYS A 1 167 ? -15.240 -0.704 11.005 1.00 96.88 167 LYS A O 1
ATOM 1396 N N . ILE A 1 168 ? -16.389 -1.548 9.258 1.00 96.44 168 ILE A N 1
ATOM 1397 C CA . ILE A 1 168 ? -15.331 -1.411 8.258 1.00 96.44 168 ILE A CA 1
ATOM 1398 C C . ILE A 1 168 ? -15.893 -0.596 7.095 1.00 96.44 168 ILE A C 1
ATOM 1400 O O . ILE A 1 168 ? -16.888 -0.987 6.487 1.00 96.44 168 ILE A O 1
ATOM 1404 N N . PHE A 1 169 ? -15.259 0.531 6.787 1.00 96.50 169 PHE A N 1
ATOM 1405 C CA . PHE A 1 169 ? -15.565 1.338 5.609 1.00 96.50 169 PHE A CA 1
ATOM 1406 C C . PHE A 1 169 ? -14.404 1.265 4.628 1.00 96.50 169 PHE A C 1
ATOM 1408 O O . PHE A 1 169 ? -13.247 1.414 5.016 1.00 96.50 169 PHE A O 1
ATOM 1415 N N . ALA A 1 170 ? -14.714 1.086 3.347 1.00 95.19 170 ALA A N 1
ATOM 1416 C CA . ALA A 1 170 ? -13.738 1.177 2.273 1.00 95.19 170 ALA A CA 1
ATOM 1417 C C . ALA A 1 170 ? -14.080 2.360 1.372 1.00 95.19 170 ALA A C 1
ATOM 1419 O O . ALA A 1 170 ? -15.140 2.392 0.747 1.00 95.19 170 ALA A O 1
ATOM 1420 N N . TYR A 1 171 ? -13.176 3.334 1.299 1.00 93.50 171 TYR A N 1
ATOM 1421 C CA . TYR A 1 171 ? -13.283 4.400 0.317 1.00 93.50 171 TYR A CA 1
ATOM 1422 C C . TYR A 1 171 ? -12.699 3.909 -1.005 1.00 93.50 171 TYR A C 1
ATOM 1424 O O . TYR A 1 171 ? -11.484 3.811 -1.173 1.00 93.50 171 TYR A O 1
ATOM 1432 N N . VAL A 1 172 ? -13.577 3.602 -1.954 1.00 80.94 172 VAL A N 1
ATOM 1433 C CA . VAL A 1 172 ? -13.191 3.201 -3.307 1.00 80.94 172 VAL A CA 1
ATOM 1434 C C . VAL A 1 172 ? -13.571 4.332 -4.247 1.00 80.94 172 VAL A C 1
ATOM 1436 O O . VAL A 1 172 ? -14.718 4.771 -4.258 1.00 80.94 172 VAL A O 1
ATOM 1439 N N . LYS A 1 173 ? -12.617 4.827 -5.042 1.00 71.75 173 LYS A N 1
ATOM 1440 C CA . LYS A 1 173 ? -12.936 5.797 -6.091 1.00 71.75 173 LYS A CA 1
ATOM 1441 C C . LYS A 1 173 ? -13.507 5.025 -7.288 1.00 71.75 173 LYS A C 1
ATOM 1443 O O . LYS A 1 173 ? -12.760 4.265 -7.894 1.00 71.75 173 LYS A O 1
ATOM 1448 N N . PRO A 1 174 ? -14.776 5.232 -7.676 1.00 50.53 174 PRO A N 1
ATOM 1449 C CA . PRO A 1 174 ? -15.461 4.347 -8.621 1.00 50.53 174 PRO A CA 1
ATOM 1450 C C . PRO A 1 174 ? -14.978 4.424 -10.081 1.00 50.53 174 PRO A C 1
ATOM 1452 O O . PRO A 1 174 ? -15.549 3.749 -10.918 1.00 50.53 174 PRO A O 1
ATOM 1455 N N . ASN A 1 175 ? -13.942 5.204 -10.416 1.00 50.47 175 ASN A N 1
ATOM 1456 C CA . ASN A 1 175 ? -13.454 5.366 -11.794 1.00 50.47 175 ASN A CA 1
ATOM 1457 C C . ASN A 1 175 ? -11.948 5.676 -11.834 1.00 50.47 175 ASN A C 1
ATOM 1459 O O . ASN A 1 175 ? -11.531 6.793 -12.152 1.00 50.47 175 ASN A O 1
ATOM 1463 N N . SER A 1 176 ? -11.112 4.705 -11.477 1.00 44.62 176 SER A N 1
ATOM 1464 C CA . SER A 1 176 ? -9.670 4.737 -11.755 1.00 44.62 176 SER A CA 1
ATOM 1465 C C . SER A 1 176 ? -9.352 3.845 -12.957 1.00 44.62 176 SER A C 1
ATOM 1467 O O . SER A 1 176 ? -8.787 2.770 -12.791 1.00 44.62 176 SER A O 1
ATOM 1469 N N . ASN A 1 177 ? -9.746 4.315 -14.147 1.00 35.31 177 ASN A N 1
ATOM 1470 C CA . ASN A 1 177 ? -9.285 3.820 -15.450 1.00 35.31 177 ASN A CA 1
ATOM 1471 C C . ASN A 1 177 ? -8.159 4.719 -15.991 1.00 35.31 177 ASN A C 1
ATOM 1473 O O . ASN A 1 177 ? -8.296 5.964 -15.905 1.00 35.31 177 ASN A O 1
#

Foldseek 3Di:
DPPVLLVVQLVVLCVLPVLADSQQAAAALLSLLCCCVPPPLQVVLLVCLQPPDDFPQAAEEEEEEDDSDDDLAPPPDPDPVSVVVVVVCVVVVVPRHYFYWYQDPPNGIGTNVCRVPRRHHHHCNLQPVRCVVSVHDYDVVSNVSSVVSSVVSNVSSCVVCVVSHNYYHYDDDPDPD